Protein AF-A0A8C5SYI1-F1 (afdb_monomer_lite)

pLDDT: mean 71.27, std 14.94, range [42.5, 94.12]

Secondary structure (DSSP, 8-state):
--HHHHHHHHHHHHHHHHHHHHHHHHHHHHHHHHHHHHHHHHHHHHHHS-TT-HHHHHHHHHHHHHHHHHHHTT-HHHHHHHHHHHHHT-S-HHHHHHHHHHHS-HHHHHHHHHT-HHHHHHHHHHHHHHTTS--

Foldseek 3Di:
DCPVVVVVVVVVVVVVVVVVVVVVVVVVVVVVVVVVVVVVVVVVVVCVVPPPPPVVVVLLVVLQVQLVVCVVVVNNVSSLVSNVVSCVSDPDNPVVLVVCVVVDDPVSNVVSVVVPVPCVVVVVVVVVVVVVPPD

Radius of gyration: 30.91 Å; chains: 1; bounding box: 73×47×80 Å

Structure (mmCIF, N/CA/C/O backbone):
data_AF-A0A8C5SYI1-F1
#
_entry.id   AF-A0A8C5SYI1-F1
#
loop_
_atom_site.group_PDB
_atom_site.id
_atom_site.type_symbol
_atom_site.label_atom_id
_atom_site.label_alt_id
_atom_site.label_comp_id
_atom_site.label_asym_id
_atom_site.label_entity_id
_atom_site.label_seq_id
_atom_site.pdbx_PDB_ins_code
_atom_site.Cartn_x
_atom_site.Cartn_y
_atom_site.Cartn_z
_atom_site.occupancy
_atom_site.B_iso_or_equiv
_atom_site.auth_seq_id
_atom_site.auth_comp_id
_atom_site.auth_asym_id
_atom_site.auth_atom_id
_atom_site.pdbx_PDB_model_num
ATOM 1 N N . MET A 1 1 ? 45.809 -28.096 -56.241 1.00 55.03 1 MET A N 1
ATOM 2 C CA . MET A 1 1 ? 45.097 -26.813 -56.016 1.00 55.03 1 MET A CA 1
ATOM 3 C C . MET A 1 1 ? 43.822 -26.965 -55.156 1.00 55.03 1 MET A C 1
ATOM 5 O O . MET A 1 1 ? 42.911 -26.168 -55.291 1.00 55.03 1 MET A O 1
ATOM 9 N N . ALA A 1 2 ? 43.737 -27.938 -54.231 1.00 58.28 2 ALA A N 1
ATOM 10 C CA . ALA A 1 2 ? 42.518 -28.186 -53.431 1.00 58.28 2 ALA A CA 1
ATOM 11 C C . ALA A 1 2 ? 42.573 -27.637 -51.984 1.00 58.28 2 ALA A C 1
ATOM 13 O O . ALA A 1 2 ? 41.612 -27.768 -51.231 1.00 58.28 2 ALA A O 1
ATOM 14 N N . CYS A 1 3 ? 43.692 -27.024 -51.577 1.00 58.44 3 CYS A N 1
ATOM 15 C CA . CYS A 1 3 ? 43.915 -26.614 -50.184 1.00 58.44 3 CYS A CA 1
ATOM 16 C C . CYS A 1 3 ? 43.176 -25.310 -49.811 1.00 58.44 3 CYS A C 1
ATOM 18 O O . CYS A 1 3 ? 42.666 -25.186 -48.704 1.00 58.44 3 CYS A O 1
ATOM 20 N N . TRP A 1 4 ? 43.015 -24.370 -50.753 1.00 60.12 4 TRP A N 1
ATOM 21 C CA . TRP A 1 4 ? 42.295 -23.107 -50.517 1.00 60.12 4 TRP A CA 1
ATOM 22 C C . TRP A 1 4 ? 40.790 -23.287 -50.291 1.00 60.12 4 TRP A C 1
ATOM 24 O O . TRP A 1 4 ? 40.204 -22.582 -49.476 1.00 60.12 4 TRP A O 1
ATOM 34 N N . SER A 1 5 ? 40.171 -24.263 -50.959 1.00 70.25 5 SER A N 1
ATOM 35 C CA . SER A 1 5 ? 38.726 -24.502 -50.857 1.00 70.25 5 SER A CA 1
ATOM 36 C C . SER A 1 5 ? 38.307 -24.927 -49.443 1.00 70.25 5 SER A C 1
ATOM 38 O O . SER A 1 5 ? 37.275 -24.482 -48.948 1.00 70.25 5 SER A O 1
ATOM 40 N N . ARG A 1 6 ? 39.148 -25.700 -48.743 1.00 73.56 6 ARG A N 1
ATOM 41 C CA . ARG A 1 6 ? 38.895 -26.122 -47.356 1.00 73.56 6 ARG A CA 1
ATOM 42 C C . ARG A 1 6 ? 38.988 -24.961 -46.371 1.00 73.56 6 ARG A C 1
ATOM 44 O O . ARG A 1 6 ? 38.127 -24.835 -45.508 1.00 73.56 6 ARG A O 1
ATOM 51 N N . SER A 1 7 ? 39.978 -24.086 -46.530 1.00 74.31 7 SER A N 1
ATOM 52 C CA . SER A 1 7 ? 40.130 -22.904 -45.676 1.00 74.31 7 SER A CA 1
ATOM 53 C C . SER A 1 7 ? 38.983 -21.914 -45.872 1.00 74.31 7 SER A C 1
ATOM 55 O O . SER A 1 7 ? 38.428 -21.425 -44.894 1.00 74.31 7 SER A O 1
ATOM 57 N N . VAL A 1 8 ? 38.571 -21.665 -47.120 1.00 82.44 8 VAL A N 1
ATOM 58 C CA . VAL A 1 8 ? 37.425 -20.790 -47.425 1.00 82.44 8 VAL A CA 1
ATOM 59 C C . VAL A 1 8 ? 36.126 -21.361 -46.847 1.00 82.44 8 VAL A C 1
ATOM 61 O O . VAL A 1 8 ? 35.348 -20.622 -46.249 1.00 82.44 8 VAL A O 1
ATOM 64 N N . LEU A 1 9 ? 35.918 -22.677 -46.942 1.00 82.81 9 LEU A N 1
ATOM 65 C CA . LEU A 1 9 ? 34.744 -23.337 -46.370 1.00 82.81 9 LEU A CA 1
ATOM 66 C C . LEU A 1 9 ? 34.696 -23.223 -44.834 1.00 82.81 9 LEU A C 1
ATOM 68 O O . LEU A 1 9 ? 33.627 -22.994 -44.271 1.00 82.81 9 LEU A O 1
ATOM 72 N N . LEU A 1 10 ? 35.846 -23.326 -44.159 1.00 84.50 10 LEU A N 1
ATOM 73 C CA . LEU A 1 10 ? 35.944 -23.158 -42.704 1.00 84.50 10 LEU A CA 1
ATOM 74 C C . LEU A 1 10 ? 35.609 -21.728 -42.257 1.00 84.50 10 LEU A C 1
ATOM 76 O O . LEU A 1 10 ? 34.873 -21.556 -41.286 1.00 84.50 10 LEU A O 1
ATOM 80 N N . TRP A 1 11 ? 36.084 -20.707 -42.978 1.00 87.19 11 TRP A N 1
ATOM 81 C CA . TRP A 1 11 ? 35.754 -19.307 -42.682 1.00 87.19 11 TRP A CA 1
ATOM 82 C C . TRP A 1 11 ? 34.268 -18.995 -42.899 1.00 87.19 11 TRP A C 1
ATOM 84 O O . TRP A 1 11 ? 33.664 -18.305 -42.077 1.00 87.19 11 TRP A O 1
ATOM 94 N N . LEU A 1 12 ? 33.658 -19.546 -43.954 1.00 88.44 12 LEU A N 1
ATOM 95 C CA . LEU A 1 12 ? 32.220 -19.401 -44.210 1.00 88.44 12 LEU A CA 1
ATOM 96 C C . LEU A 1 12 ? 31.376 -20.054 -43.110 1.00 88.44 12 LEU A C 1
ATOM 98 O O . LEU A 1 12 ? 30.417 -19.450 -42.627 1.00 88.44 12 LEU A O 1
ATOM 102 N N . LEU A 1 13 ? 31.756 -21.258 -42.672 1.00 90.06 13 LEU A N 1
ATOM 103 C CA . LEU A 1 13 ? 31.056 -21.967 -41.603 1.00 90.06 13 LEU A CA 1
ATOM 104 C C . LEU A 1 13 ? 31.188 -21.239 -40.257 1.00 90.06 13 LEU A C 1
ATOM 106 O O . LEU A 1 13 ? 30.196 -21.066 -39.550 1.00 90.06 13 LEU A O 1
ATOM 110 N N . ALA A 1 14 ? 32.388 -20.754 -39.925 1.00 89.75 14 ALA A N 1
ATOM 111 C CA . ALA A 1 14 ? 32.625 -19.974 -38.712 1.00 89.75 14 ALA A CA 1
ATOM 112 C C . ALA A 1 14 ? 31.822 -18.660 -38.705 1.00 89.75 14 ALA A C 1
ATOM 114 O O . ALA A 1 14 ? 31.215 -18.316 -37.688 1.00 89.75 14 ALA A O 1
ATOM 115 N N . GLY A 1 15 ? 31.753 -17.960 -39.843 1.00 91.88 15 GLY A N 1
ATOM 116 C CA . GLY A 1 15 ? 30.937 -16.753 -39.997 1.00 91.88 15 GLY A CA 1
ATOM 117 C C . GLY A 1 15 ? 29.436 -17.020 -39.841 1.00 91.88 15 GLY A C 1
ATOM 118 O O . GLY A 1 15 ? 28.750 -16.283 -39.130 1.00 91.88 15 GLY A O 1
ATOM 119 N N . ALA A 1 16 ? 28.932 -18.106 -40.436 1.00 93.69 16 ALA A N 1
ATOM 120 C CA . ALA A 1 16 ? 27.531 -18.512 -40.313 1.00 93.69 16 ALA A CA 1
ATOM 121 C C . ALA A 1 16 ? 27.155 -18.856 -38.860 1.00 93.69 16 ALA A C 1
ATOM 123 O O . ALA A 1 16 ? 26.135 -18.379 -38.356 1.00 93.69 16 ALA A O 1
ATOM 124 N N . CYS A 1 17 ? 28.010 -19.608 -38.158 1.00 91.62 17 CYS A N 1
ATOM 125 C CA . CYS A 1 17 ? 27.835 -19.897 -36.734 1.00 91.62 17 CYS A CA 1
ATOM 126 C C . CYS A 1 17 ? 27.852 -18.617 -35.885 1.00 91.62 17 CYS A C 1
ATOM 128 O O . CYS A 1 17 ? 27.013 -18.462 -34.997 1.00 91.62 17 CYS A O 1
ATOM 130 N N . GLY A 1 18 ? 28.754 -17.674 -36.178 1.00 93.12 18 GLY A N 1
ATOM 131 C CA . GLY A 1 18 ? 28.821 -16.385 -35.488 1.00 93.12 18 GLY A CA 1
ATOM 132 C C . GLY A 1 18 ? 27.536 -15.562 -35.630 1.00 93.12 18 GLY A C 1
ATOM 133 O O . GLY A 1 18 ? 27.005 -15.076 -34.632 1.00 93.12 18 GLY A O 1
ATOM 134 N N . LEU A 1 19 ? 26.988 -15.457 -36.844 1.00 93.19 19 LEU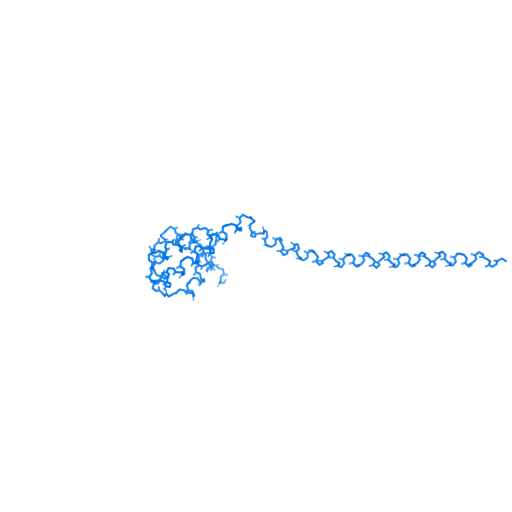 A N 1
ATOM 135 C CA . LEU A 1 19 ? 25.730 -14.742 -37.098 1.00 93.19 19 LEU A CA 1
ATOM 136 C C . LEU A 1 19 ? 24.530 -15.412 -36.421 1.00 93.19 19 LEU A C 1
ATOM 138 O O . LEU A 1 19 ? 23.697 -14.719 -35.833 1.00 93.19 19 LEU A O 1
ATOM 142 N N . ALA A 1 20 ? 24.456 -16.746 -36.453 1.00 92.25 20 ALA A N 1
ATOM 143 C CA . ALA A 1 20 ? 23.396 -17.494 -35.781 1.00 92.25 20 ALA A CA 1
ATOM 144 C C . ALA A 1 20 ? 23.436 -17.293 -34.255 1.00 92.25 20 ALA A C 1
ATOM 146 O O . ALA A 1 20 ? 22.401 -17.034 -33.638 1.00 92.25 20 ALA A O 1
ATOM 147 N N . LEU A 1 21 ? 24.630 -17.337 -33.652 1.00 92.00 21 LEU A N 1
ATOM 148 C CA . LEU A 1 21 ? 24.813 -17.096 -32.219 1.00 92.00 21 LEU A CA 1
ATOM 149 C C . LEU A 1 21 ? 24.490 -15.650 -31.836 1.00 92.00 21 LEU A C 1
ATOM 151 O O . LEU A 1 21 ? 23.762 -15.436 -30.872 1.00 92.00 21 LEU A O 1
ATOM 155 N N . LEU A 1 22 ? 24.962 -14.657 -32.595 1.00 92.12 22 LEU A N 1
ATOM 156 C CA . LEU A 1 22 ? 24.641 -13.248 -32.340 1.00 92.12 22 LEU A CA 1
ATOM 157 C C . LEU A 1 22 ? 23.137 -12.978 -32.474 1.00 92.12 22 LEU A C 1
ATOM 159 O O . LEU A 1 22 ? 22.554 -12.326 -31.606 1.00 92.12 22 LEU A O 1
ATOM 163 N N . GLY A 1 23 ? 22.491 -13.528 -33.506 1.00 92.38 23 GLY A N 1
ATOM 164 C CA . GLY A 1 23 ? 21.042 -13.448 -33.684 1.00 92.38 23 GLY A CA 1
ATOM 165 C C . GLY A 1 23 ? 20.276 -14.076 -32.517 1.00 92.38 23 GLY A C 1
ATOM 166 O O . GLY A 1 23 ? 19.341 -13.466 -31.992 1.00 92.38 23 GLY A O 1
ATOM 167 N N . TYR A 1 24 ? 20.712 -15.249 -32.048 1.00 90.81 24 TYR A N 1
ATOM 168 C CA . TYR A 1 24 ? 20.122 -15.918 -30.887 1.00 90.81 24 TYR A CA 1
ATOM 169 C C . TYR A 1 24 ? 20.333 -15.126 -29.586 1.00 90.81 24 TYR A C 1
ATOM 171 O O . TYR A 1 24 ? 19.389 -14.941 -28.813 1.00 90.81 24 TYR A O 1
ATOM 179 N N . CYS A 1 25 ? 21.534 -14.583 -29.372 1.00 89.50 25 CYS A N 1
ATOM 180 C CA . CYS A 1 25 ? 21.854 -13.722 -28.235 1.00 89.50 25 CYS A CA 1
ATOM 181 C C . CYS A 1 25 ? 20.973 -12.464 -28.211 1.00 89.50 25 CYS A C 1
ATOM 183 O O . CYS A 1 25 ? 20.413 -12.132 -27.165 1.00 89.50 25 CYS A O 1
ATOM 185 N N . VAL A 1 26 ? 20.778 -11.796 -29.355 1.00 89.25 26 VAL A N 1
ATOM 186 C CA . VAL A 1 26 ? 19.894 -10.622 -29.467 1.00 89.25 26 VAL A CA 1
ATOM 187 C C . VAL A 1 26 ? 18.428 -11.001 -29.244 1.00 89.25 26 VAL A C 1
ATOM 189 O O . VAL A 1 26 ? 17.717 -10.288 -28.531 1.00 89.25 26 VAL A O 1
ATOM 192 N N . TYR A 1 27 ? 17.960 -12.124 -29.797 1.00 87.75 27 TYR A N 1
ATOM 193 C CA . TYR A 1 27 ? 16.598 -12.620 -29.568 1.00 87.75 27 TYR A CA 1
ATOM 194 C C . TYR A 1 27 ? 16.336 -12.867 -28.077 1.00 87.75 27 TYR A C 1
ATOM 196 O O . TYR A 1 27 ? 15.327 -12.405 -27.530 1.00 87.75 27 TYR A O 1
ATOM 204 N N . PHE A 1 28 ? 17.260 -13.554 -27.404 1.00 82.06 28 PHE A N 1
ATOM 205 C CA . PHE A 1 28 ? 17.126 -13.886 -25.992 1.00 82.06 28 PHE A CA 1
ATOM 206 C C . PHE A 1 28 ? 17.234 -12.647 -25.094 1.00 82.06 28 PHE A C 1
ATOM 208 O O . PHE A 1 28 ? 16.433 -12.491 -24.168 1.00 82.06 28 PHE A O 1
ATOM 215 N N . ASP A 1 29 ? 18.146 -11.716 -25.393 1.00 83.12 29 ASP A N 1
ATOM 216 C CA . ASP A 1 29 ? 18.251 -10.453 -24.655 1.00 83.12 29 ASP A CA 1
ATOM 217 C C . ASP A 1 29 ? 16.998 -9.583 -24.847 1.00 83.12 29 ASP A C 1
ATOM 219 O O . ASP A 1 29 ? 16.454 -9.043 -23.879 1.00 83.12 29 ASP A O 1
ATOM 223 N N . ARG A 1 30 ? 16.433 -9.539 -26.062 1.00 76.69 30 ARG A N 1
ATOM 224 C CA . ARG A 1 30 ? 15.153 -8.865 -26.333 1.00 76.69 30 ARG A CA 1
ATOM 225 C C . ARG A 1 30 ? 14.006 -9.512 -25.552 1.00 76.69 30 ARG A C 1
ATOM 227 O O . ARG A 1 30 ? 13.221 -8.800 -24.923 1.00 76.69 30 ARG A O 1
ATOM 234 N N . LYS A 1 31 ? 13.941 -10.847 -25.505 1.00 74.56 31 LYS A N 1
ATOM 235 C CA . LYS A 1 31 ? 12.971 -11.600 -24.687 1.00 74.56 31 LYS A CA 1
ATOM 236 C C . LYS A 1 31 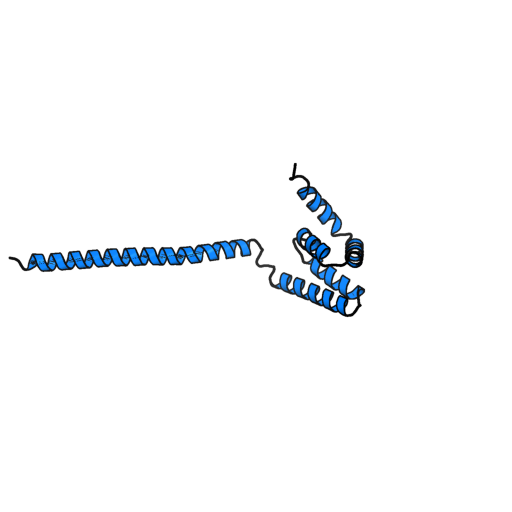? 13.112 -11.265 -23.194 1.00 74.56 31 LYS A C 1
ATOM 238 O O . LYS A 1 31 ? 12.105 -11.055 -22.516 1.00 74.56 31 LYS A O 1
ATOM 243 N N . ARG A 1 32 ? 14.344 -11.108 -22.695 1.00 69.31 32 ARG A N 1
ATOM 244 C CA . ARG A 1 32 ? 14.628 -10.742 -21.295 1.00 69.31 32 ARG A CA 1
ATOM 245 C C . ARG A 1 32 ? 14.300 -9.276 -20.974 1.00 69.31 32 ARG A C 1
ATOM 247 O O . ARG A 1 32 ? 13.778 -8.997 -19.893 1.00 69.31 32 ARG A O 1
ATOM 254 N N . ARG A 1 33 ? 14.548 -8.332 -21.891 1.00 66.00 33 ARG A N 1
ATOM 255 C CA . ARG A 1 33 ? 14.193 -6.906 -21.720 1.00 66.00 33 ARG A CA 1
ATOM 256 C C . ARG A 1 33 ? 12.682 -6.666 -21.761 1.00 66.00 33 ARG A C 1
ATOM 258 O O . ARG A 1 33 ? 12.187 -5.869 -20.966 1.00 66.00 33 ARG A O 1
ATOM 265 N N . ASN A 1 34 ? 11.938 -7.395 -22.592 1.00 61.88 34 ASN A N 1
ATOM 266 C CA . ASN A 1 34 ? 10.472 -7.303 -22.634 1.00 61.88 34 ASN A CA 1
ATOM 267 C C . ASN A 1 34 ? 9.813 -7.738 -21.307 1.00 61.88 34 ASN A C 1
ATOM 269 O O . ASN A 1 34 ? 8.875 -7.089 -20.847 1.00 61.88 34 ASN A O 1
ATOM 273 N N . ALA A 1 35 ? 10.360 -8.749 -20.618 1.00 64.31 35 ALA A N 1
ATOM 274 C CA . ALA A 1 35 ? 9.889 -9.148 -19.284 1.00 64.31 35 ALA A CA 1
ATOM 275 C C . ALA A 1 35 ? 10.113 -8.054 -18.214 1.00 64.31 35 ALA A C 1
ATOM 277 O O . ALA A 1 35 ? 9.295 -7.881 -17.308 1.00 64.31 35 ALA A O 1
ATOM 278 N N . LYS A 1 36 ? 11.196 -7.268 -18.330 1.00 59.50 36 LYS A N 1
ATOM 279 C CA . LYS A 1 36 ? 11.433 -6.092 -17.471 1.00 59.50 36 LYS A CA 1
ATOM 280 C C . LYS A 1 36 ? 10.516 -4.922 -17.829 1.00 59.50 36 LYS A C 1
ATOM 282 O O . LYS A 1 36 ? 10.114 -4.192 -16.929 1.00 59.50 36 LYS A O 1
ATOM 287 N N . ALA A 1 37 ? 10.162 -4.753 -19.103 1.00 64.88 37 ALA A N 1
ATOM 288 C CA . ALA A 1 37 ? 9.252 -3.699 -19.550 1.00 64.88 37 ALA A CA 1
ATOM 289 C C . ALA A 1 37 ? 7.839 -3.859 -18.959 1.00 64.88 37 ALA A C 1
ATOM 291 O O . ALA A 1 37 ? 7.252 -2.863 -18.547 1.00 64.88 37 ALA A O 1
ATOM 292 N N . PHE A 1 38 ? 7.330 -5.090 -18.811 1.00 62.69 38 PHE A N 1
ATOM 293 C CA . PHE A 1 38 ? 6.061 -5.348 -18.110 1.00 62.69 38 PHE A CA 1
ATOM 294 C C . PHE A 1 38 ? 6.122 -4.933 -16.632 1.00 62.69 38 PHE A C 1
ATOM 296 O O . PHE A 1 38 ? 5.268 -4.188 -16.157 1.00 62.69 38 PHE A O 1
ATOM 303 N N . LYS A 1 39 ? 7.197 -5.308 -15.922 1.00 63.25 39 LYS A N 1
ATOM 304 C CA . LYS A 1 39 ? 7.441 -4.841 -14.545 1.00 63.25 39 LYS A CA 1
ATOM 305 C C . LYS A 1 39 ? 7.592 -3.320 -14.458 1.00 63.25 39 LYS A C 1
ATOM 307 O O . LYS A 1 39 ? 7.198 -2.729 -13.460 1.00 63.25 39 LYS A O 1
ATOM 312 N N . ARG A 1 40 ? 8.142 -2.679 -15.493 1.00 62.34 40 ARG A N 1
ATOM 313 C CA . ARG A 1 40 ? 8.273 -1.218 -15.566 1.00 62.34 40 ARG A CA 1
ATOM 314 C C . ARG A 1 40 ? 6.917 -0.538 -15.749 1.00 62.34 40 ARG A C 1
ATOM 316 O O . ARG A 1 40 ? 6.671 0.427 -15.047 1.00 62.34 40 ARG A O 1
ATOM 323 N N . ARG A 1 41 ? 6.019 -1.097 -16.570 1.00 61.09 41 ARG A N 1
ATOM 324 C CA . ARG A 1 41 ? 4.625 -0.631 -16.693 1.00 61.09 41 ARG A CA 1
ATOM 325 C C . ARG A 1 41 ? 3.817 -0.854 -15.410 1.00 61.09 41 ARG A C 1
ATOM 327 O O . ARG A 1 41 ? 3.042 0.016 -15.035 1.00 61.09 41 ARG A O 1
ATOM 334 N N . LEU A 1 42 ? 4.049 -1.957 -14.690 1.00 61.78 42 LEU A N 1
ATOM 335 C CA . LEU A 1 42 ? 3.480 -2.170 -13.350 1.00 61.78 42 LEU A CA 1
ATOM 336 C C . LEU A 1 42 ? 4.020 -1.154 -12.329 1.00 61.78 42 LEU A C 1
ATOM 338 O O . LEU A 1 42 ? 3.254 -0.624 -11.530 1.00 61.78 42 LEU A O 1
ATOM 342 N N . ARG A 1 43 ? 5.320 -0.830 -12.379 1.00 59.31 43 ARG A N 1
ATOM 343 C CA . ARG A 1 43 ? 5.940 0.198 -11.527 1.00 59.31 43 ARG A CA 1
ATOM 344 C C . ARG A 1 43 ? 5.499 1.615 -11.901 1.00 59.31 43 ARG A C 1
ATOM 346 O O . ARG A 1 43 ? 5.346 2.432 -11.010 1.00 59.31 43 ARG A O 1
ATOM 353 N N . GLU A 1 44 ? 5.255 1.900 -13.177 1.00 56.28 44 GLU A N 1
ATOM 354 C CA . GLU A 1 44 ? 4.672 3.164 -13.647 1.00 56.28 44 GLU A CA 1
ATOM 355 C C . GLU A 1 44 ? 3.197 3.286 -13.248 1.00 56.28 44 GLU A C 1
ATOM 357 O O . GLU A 1 44 ? 2.776 4.357 -12.824 1.00 56.28 44 GLU A O 1
ATOM 362 N N . SER A 1 45 ? 2.426 2.192 -13.278 1.00 56.38 45 SER A N 1
ATOM 363 C CA . SER A 1 45 ? 1.059 2.168 -12.738 1.00 56.38 45 SER A CA 1
ATOM 364 C C . SER A 1 45 ? 1.050 2.395 -11.224 1.00 56.38 45 SER A C 1
ATOM 366 O O . SER A 1 45 ? 0.232 3.165 -10.733 1.00 56.38 45 SER A O 1
ATOM 368 N N . LYS A 1 46 ? 2.008 1.804 -10.497 1.00 54.56 46 LYS A N 1
ATOM 369 C CA . LYS A 1 46 ? 2.229 2.044 -9.060 1.00 54.56 46 LYS A CA 1
ATOM 370 C C . LYS A 1 46 ? 2.918 3.386 -8.758 1.00 54.56 46 LYS A C 1
ATOM 372 O O . LYS A 1 46 ? 3.002 3.771 -7.606 1.00 54.56 46 LYS A O 1
ATOM 377 N N . SER A 1 47 ? 3.400 4.101 -9.774 1.00 50.72 47 SER A N 1
ATOM 378 C CA . SER A 1 47 ? 3.971 5.451 -9.663 1.00 50.72 47 SER A CA 1
ATOM 379 C C . SER A 1 47 ? 2.962 6.540 -10.033 1.00 50.72 47 SER A C 1
ATOM 381 O O . SER A 1 47 ? 3.211 7.710 -9.744 1.00 50.72 47 SER A O 1
ATOM 383 N N . ARG A 1 48 ? 1.843 6.180 -10.682 1.00 49.81 48 ARG A N 1
ATOM 384 C CA . ARG A 1 48 ? 0.668 7.052 -10.830 1.00 49.81 48 ARG A CA 1
ATOM 385 C C . ARG A 1 48 ? -0.139 7.145 -9.530 1.00 49.81 48 ARG A C 1
ATOM 387 O O . ARG A 1 48 ? -0.783 8.162 -9.317 1.00 49.81 48 ARG A O 1
ATOM 394 N N . SER A 1 49 ? -0.039 6.150 -8.644 1.00 52.97 49 SER A N 1
ATOM 395 C CA . SER A 1 49 ? -0.158 6.362 -7.197 1.00 52.97 49 SER A CA 1
ATOM 396 C C . SER A 1 49 ? 1.160 6.975 -6.721 1.00 52.97 49 SER A C 1
ATOM 398 O O . SER A 1 49 ? 2.205 6.337 -6.788 1.00 52.97 49 SER A O 1
ATOM 400 N N . SER A 1 50 ? 1.152 8.252 -6.372 1.00 46.47 50 SER A N 1
ATOM 401 C CA . SER A 1 50 ? 2.353 9.039 -6.092 1.00 46.47 50 SER A CA 1
ATOM 402 C C . SER A 1 50 ? 3.264 8.402 -5.017 1.00 46.47 50 SER A C 1
ATOM 404 O O . SER A 1 50 ? 2.774 7.975 -3.971 1.00 46.47 50 SER A O 1
ATOM 406 N N . PRO A 1 51 ? 4.604 8.415 -5.192 1.00 45.84 51 PRO A N 1
ATOM 407 C CA . PRO A 1 51 ? 5.579 7.934 -4.200 1.00 45.84 51 PRO A CA 1
ATOM 408 C C . PRO A 1 51 ? 5.697 8.822 -2.940 1.00 45.84 51 PRO A C 1
ATOM 410 O O . PRO A 1 51 ? 6.657 8.702 -2.193 1.00 45.84 51 PRO A O 1
ATOM 413 N N . GLN A 1 52 ? 4.734 9.715 -2.690 1.00 51.50 52 GLN A N 1
ATOM 414 C CA . GLN A 1 52 ? 4.646 10.537 -1.474 1.00 51.50 52 GLN A CA 1
ATOM 415 C C . GLN A 1 52 ? 3.910 9.830 -0.322 1.00 51.50 52 GLN A C 1
ATOM 417 O O . GLN A 1 52 ? 3.680 10.435 0.716 1.00 51.50 52 GLN A O 1
ATOM 422 N N . SER A 1 53 ? 3.494 8.576 -0.515 1.00 57.41 53 SER A N 1
ATOM 423 C CA . SER A 1 53 ? 2.437 7.967 0.290 1.00 57.41 53 SER A CA 1
ATOM 424 C C . SER A 1 53 ? 2.818 6.684 1.023 1.00 57.41 53 SER A C 1
ATOM 426 O O . SER A 1 53 ? 1.931 6.104 1.616 1.00 57.41 53 SER A O 1
ATOM 428 N N . GLU A 1 54 ? 4.075 6.223 1.044 1.00 66.62 54 GLU A N 1
ATOM 429 C CA . GLU A 1 54 ? 4.415 5.045 1.872 1.00 66.62 54 GLU A CA 1
ATOM 430 C C . GLU A 1 54 ? 4.288 5.370 3.370 1.00 66.62 54 GLU A C 1
ATOM 432 O O . GLU A 1 54 ? 3.557 4.684 4.071 1.00 66.62 54 GLU A O 1
ATOM 437 N N . GLU A 1 55 ? 4.867 6.479 3.840 1.00 70.94 55 GLU A N 1
ATOM 438 C CA . GLU A 1 55 ? 4.747 6.928 5.240 1.00 70.94 55 GLU A CA 1
ATOM 439 C C . GLU A 1 55 ? 3.302 7.314 5.607 1.00 70.94 55 GLU A C 1
ATOM 441 O O . GLU A 1 55 ? 2.797 6.961 6.669 1.00 70.94 55 GLU A O 1
ATOM 446 N N . VAL A 1 56 ? 2.589 7.976 4.689 1.00 74.56 56 VAL A N 1
ATOM 447 C CA . VAL A 1 56 ? 1.169 8.327 4.866 1.00 74.56 56 VAL A CA 1
ATOM 448 C C . VAL A 1 56 ? 0.278 7.081 4.883 1.00 74.56 56 VAL A C 1
ATOM 450 O O . VAL A 1 56 ? -0.695 7.026 5.632 1.00 74.56 56 VAL A O 1
ATOM 453 N N . GLN A 1 57 ? 0.598 6.066 4.078 1.00 74.44 57 GLN A N 1
ATOM 454 C CA . GLN A 1 57 ? -0.124 4.796 4.048 1.00 74.44 57 GLN A CA 1
ATOM 455 C C . GLN A 1 57 ? 0.167 3.954 5.292 1.00 74.44 57 GLN A C 1
ATOM 457 O O . GLN A 1 57 ? -0.751 3.320 5.810 1.00 74.44 57 GLN A O 1
ATOM 462 N N . GLU A 1 58 ? 1.401 3.965 5.798 1.00 83.19 58 GLU A N 1
ATOM 463 C CA . GLU A 1 58 ? 1.738 3.345 7.083 1.00 83.19 58 GLU A CA 1
ATOM 464 C C . GLU A 1 58 ? 1.002 4.030 8.238 1.00 83.19 58 GLU A C 1
ATOM 466 O O . GLU A 1 58 ? 0.375 3.339 9.041 1.00 83.19 58 GLU A O 1
ATOM 471 N N . PHE A 1 59 ? 0.970 5.366 8.266 1.00 85.62 59 PHE A N 1
ATOM 472 C CA . PHE A 1 59 ? 0.198 6.130 9.249 1.00 85.62 59 PHE A CA 1
ATOM 473 C C . PHE A 1 59 ? -1.303 5.815 9.172 1.00 85.62 59 PHE A C 1
ATOM 475 O O . PHE A 1 59 ? -1.942 5.566 10.192 1.00 85.62 59 PHE A O 1
ATOM 482 N N . PHE A 1 60 ? -1.861 5.749 7.958 1.00 84.69 60 PHE A N 1
ATOM 483 C CA . PHE A 1 60 ? -3.251 5.351 7.742 1.00 84.69 60 PHE A CA 1
ATOM 484 C C . PHE A 1 60 ? -3.549 3.967 8.334 1.00 84.69 60 PHE A C 1
ATOM 486 O O . PHE A 1 60 ? -4.486 3.811 9.115 1.00 84.69 60 PHE A O 1
ATOM 493 N N . LEU A 1 61 ? -2.745 2.959 7.984 1.00 87.06 61 LEU A N 1
ATOM 494 C CA . LEU A 1 61 ? -2.941 1.589 8.463 1.00 87.06 61 LEU A CA 1
ATOM 495 C C . LEU A 1 61 ? -2.776 1.486 9.982 1.00 87.06 61 LEU A C 1
ATOM 497 O O . LEU A 1 61 ? -3.525 0.755 10.630 1.00 87.06 61 LEU A O 1
ATOM 501 N N . GLN A 1 62 ? -1.827 2.227 10.549 1.00 90.25 62 GLN A N 1
ATOM 502 C CA . GLN A 1 62 ? -1.597 2.275 11.987 1.00 90.25 62 GLN A CA 1
ATOM 503 C C . GLN A 1 62 ? -2.803 2.856 12.737 1.00 90.25 62 GLN A C 1
ATOM 505 O O . GLN A 1 62 ? -3.260 2.256 13.712 1.00 90.25 62 GLN A O 1
ATOM 510 N N . GLU A 1 63 ? -3.349 3.984 12.280 1.00 90.19 63 GLU A N 1
ATOM 511 C CA . GLU A 1 63 ? -4.521 4.609 12.903 1.00 90.19 63 GLU A CA 1
ATOM 512 C C . GLU A 1 63 ? -5.768 3.711 12.800 1.00 90.19 63 GLU A C 1
ATOM 514 O O . GLU A 1 63 ? -6.497 3.563 13.781 1.00 90.19 63 GLU A O 1
ATOM 519 N N . ILE A 1 64 ? -5.977 3.013 11.674 1.00 88.69 64 ILE A N 1
ATOM 520 C CA . ILE A 1 64 ? -7.064 2.023 11.552 1.00 88.69 64 ILE A CA 1
ATOM 521 C C . ILE A 1 64 ? -6.908 0.894 12.583 1.00 88.69 64 ILE A C 1
ATOM 523 O O . ILE A 1 64 ? -7.866 0.573 13.287 1.00 88.69 64 ILE A O 1
ATOM 527 N N . GLN A 1 65 ? -5.706 0.327 12.734 1.00 93.19 65 GLN A N 1
ATOM 528 C CA . GLN A 1 65 ? -5.451 -0.744 13.709 1.00 93.19 65 GLN A CA 1
ATOM 529 C C . GLN A 1 65 ? -5.663 -0.286 15.157 1.00 93.19 65 GLN A C 1
ATOM 531 O O . GLN A 1 65 ? -6.204 -1.035 15.974 1.00 93.19 65 GLN A O 1
ATOM 536 N N . LEU A 1 66 ? -5.255 0.942 15.493 1.00 92.06 66 LEU A N 1
ATOM 537 C CA . LEU A 1 66 ? -5.531 1.527 16.806 1.00 92.06 66 LEU A CA 1
ATOM 538 C C . LEU A 1 66 ? -7.037 1.716 17.011 1.00 92.06 66 LEU A C 1
ATOM 540 O O . LEU A 1 66 ? -7.557 1.355 18.070 1.00 92.06 66 LEU A O 1
ATOM 544 N N . GLY A 1 67 ? -7.744 2.203 15.991 1.00 91.69 67 GLY A N 1
ATOM 545 C CA . GLY A 1 67 ? -9.201 2.306 15.972 1.00 91.69 67 GLY A CA 1
ATOM 546 C C . GLY A 1 67 ? -9.886 0.969 16.268 1.00 91.69 67 GLY A C 1
ATOM 547 O O . GLY A 1 67 ? -10.739 0.905 17.158 1.00 91.69 67 GLY A O 1
ATOM 548 N N . GLU A 1 68 ? -9.471 -0.103 15.592 1.00 88.06 68 GLU A N 1
ATOM 549 C CA . GLU A 1 68 ? -9.970 -1.471 15.797 1.00 88.06 68 GLU A CA 1
ATOM 550 C C . GLU A 1 68 ? -9.642 -2.013 17.195 1.00 88.06 68 GLU A C 1
ATOM 552 O O . GLU A 1 68 ? -10.509 -2.577 17.870 1.00 88.06 68 GLU A O 1
ATOM 557 N N . LEU A 1 69 ? -8.422 -1.791 17.693 1.00 94.12 69 LEU A N 1
ATOM 558 C CA . LEU A 1 69 ? -8.035 -2.187 19.047 1.00 94.12 69 LEU A CA 1
ATOM 559 C C . LEU A 1 69 ? -8.948 -1.542 20.097 1.00 94.12 69 LEU A C 1
ATOM 561 O O . LEU A 1 69 ? -9.404 -2.219 21.021 1.00 94.12 69 LEU A O 1
ATOM 565 N N . TRP A 1 70 ? -9.239 -0.247 19.969 1.00 91.44 70 TRP A N 1
ATOM 566 C CA . TRP A 1 70 ? -10.127 0.441 20.906 1.00 91.44 70 TRP A CA 1
ATOM 567 C C . TRP A 1 70 ? -11.584 -0.017 20.784 1.00 91.44 70 TRP A C 1
ATOM 569 O O . TRP A 1 70 ? -12.262 -0.088 21.813 1.00 91.44 70 TRP A O 1
ATOM 579 N N . LEU A 1 71 ? -12.037 -0.436 19.593 1.00 86.88 71 LEU A N 1
ATOM 580 C CA . LEU A 1 71 ? -13.338 -1.108 19.437 1.00 86.88 71 LEU A CA 1
ATOM 581 C C . LEU A 1 71 ? -13.389 -2.407 20.238 1.00 86.88 71 LEU A C 1
ATOM 583 O O . LEU A 1 71 ? -14.333 -2.605 21.000 1.00 86.88 71 LEU A O 1
ATOM 587 N N . THR A 1 72 ? -12.363 -3.262 20.138 1.00 89.25 72 THR A N 1
ATOM 588 C CA . THR A 1 72 ? -12.331 -4.534 20.892 1.00 89.25 72 THR A CA 1
ATOM 589 C C . THR A 1 72 ? -12.280 -4.336 22.409 1.00 89.25 72 THR A C 1
ATOM 591 O O . THR A 1 72 ? -12.738 -5.193 23.160 1.00 89.25 72 THR A O 1
ATOM 594 N N . LYS A 1 73 ? -11.769 -3.188 22.871 1.00 89.69 73 LYS A N 1
ATOM 595 C CA . LYS A 1 73 ? -11.738 -2.801 24.289 1.00 89.69 73 LYS A CA 1
ATOM 596 C C . LYS A 1 73 ? -13.032 -2.139 24.779 1.00 89.69 73 LYS A C 1
ATOM 598 O O . LYS A 1 73 ? -13.156 -1.907 25.977 1.00 89.69 73 LYS A O 1
ATOM 603 N N . GLY A 1 74 ? -13.975 -1.827 23.885 1.00 86.12 74 GLY A N 1
ATOM 604 C CA . GLY A 1 74 ? -15.234 -1.146 24.213 1.00 86.12 74 GLY A CA 1
ATOM 605 C C . GLY A 1 74 ? -15.125 0.377 24.375 1.00 86.12 74 GLY A C 1
ATOM 606 O O . GLY A 1 74 ? -16.098 1.027 24.750 1.00 86.12 74 GLY A O 1
ATOM 607 N N . GLU A 1 75 ? -13.9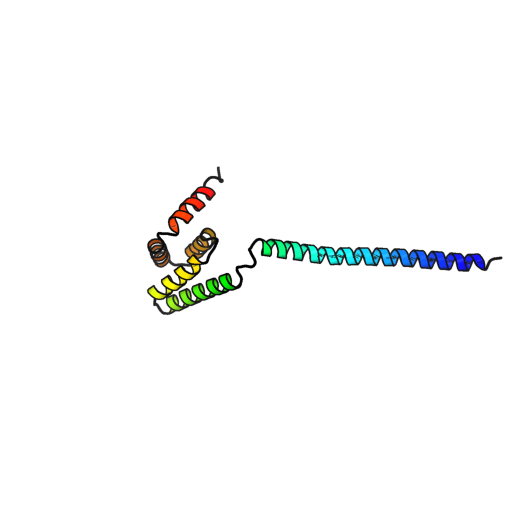71 0.972 24.063 1.00 87.81 75 GLU A N 1
ATOM 608 C CA . GLU A 1 75 ? -13.702 2.411 24.190 1.00 87.81 75 GLU A CA 1
ATOM 609 C C . GLU A 1 75 ? -13.998 3.134 22.866 1.00 87.81 75 GLU A C 1
ATOM 611 O O . GLU A 1 75 ? -13.101 3.524 22.113 1.00 87.81 75 GLU A O 1
ATOM 616 N N . GLN A 1 76 ? -15.287 3.314 22.567 1.00 84.88 76 GLN A N 1
ATOM 617 C CA . GLN A 1 76 ? -15.749 3.856 21.280 1.00 84.88 76 GLN A CA 1
ATOM 618 C C . GLN A 1 76 ? -15.221 5.262 20.971 1.00 84.88 76 GLN A C 1
ATOM 620 O O . GLN A 1 76 ? -14.877 5.544 19.828 1.00 84.88 76 GLN A O 1
ATOM 625 N N . LYS A 1 77 ? -15.102 6.140 21.976 1.00 86.75 77 LYS A N 1
ATOM 626 C CA . LYS A 1 77 ? -14.653 7.528 21.761 1.00 86.75 77 LYS A CA 1
ATOM 627 C C . LYS A 1 77 ? -13.249 7.596 21.157 1.00 86.75 77 LYS A C 1
ATOM 629 O O . LYS A 1 77 ? -13.030 8.333 20.205 1.00 86.75 77 LYS A O 1
ATOM 634 N N . LYS A 1 78 ? -12.326 6.788 21.683 1.00 86.81 78 LYS A N 1
ATOM 635 C CA . LYS A 1 78 ? -10.942 6.713 21.192 1.00 86.81 78 LYS A CA 1
ATOM 636 C C . LYS A 1 78 ? -10.855 6.030 19.836 1.00 86.81 78 LYS A C 1
ATOM 638 O O . LYS A 1 78 ? -10.043 6.417 19.008 1.00 86.81 78 LYS A O 1
ATOM 643 N N . SER A 1 79 ? -11.703 5.031 19.599 1.00 89.00 79 SER A N 1
ATOM 644 C CA . SER A 1 79 ? -11.772 4.387 18.290 1.00 89.00 79 SER A CA 1
ATOM 645 C C . SER A 1 79 ? -12.119 5.389 17.187 1.00 89.00 79 SER A C 1
ATOM 647 O O . SER A 1 79 ? -11.400 5.485 16.195 1.00 89.00 79 SER A O 1
ATOM 649 N N . VAL A 1 80 ? -13.174 6.182 17.392 1.00 85.38 80 VAL A N 1
ATOM 650 C CA . VAL A 1 80 ? -13.633 7.172 16.410 1.00 85.38 80 VAL A CA 1
ATOM 651 C C . VAL A 1 80 ? -12.562 8.232 16.138 1.00 85.38 80 VAL A C 1
ATOM 653 O O . VAL A 1 80 ? -12.372 8.610 14.987 1.00 85.38 80 VAL A O 1
ATOM 656 N N . GLU A 1 81 ? -11.818 8.663 17.158 1.00 87.31 81 GLU A N 1
ATOM 657 C CA . GLU A 1 81 ? -10.712 9.621 17.009 1.00 87.31 81 GLU A CA 1
ATOM 658 C C . GLU A 1 81 ? -9.621 9.108 16.052 1.00 87.31 81 GLU A C 1
ATOM 660 O O . GLU A 1 81 ? -9.253 9.800 15.102 1.00 87.31 81 GLU A O 1
ATOM 665 N N . HIS A 1 82 ? -9.179 7.861 16.230 1.00 88.94 82 HIS A N 1
ATOM 666 C CA . HIS A 1 82 ? -8.188 7.243 15.346 1.00 88.94 82 HIS A CA 1
ATOM 667 C C . HIS A 1 82 ? -8.728 7.004 13.923 1.00 88.94 82 HIS A C 1
ATOM 669 O O . HIS A 1 82 ? -8.024 7.211 12.935 1.00 88.94 82 HIS A O 1
ATOM 675 N N . LEU A 1 83 ? -10.009 6.648 13.780 1.00 84.50 83 LEU A N 1
ATOM 676 C CA . LEU A 1 83 ? -10.632 6.486 12.461 1.00 84.50 83 LEU A CA 1
ATOM 677 C C . LEU A 1 83 ? -10.754 7.822 11.705 1.00 84.50 83 LEU A C 1
ATOM 679 O O . LEU A 1 83 ? -10.514 7.867 10.498 1.00 84.50 83 LEU A O 1
ATOM 683 N N . ILE A 1 84 ? -11.071 8.921 12.396 1.00 83.50 84 ILE A N 1
ATOM 684 C CA . ILE A 1 84 ? -11.124 10.268 11.801 1.00 83.50 84 ILE A CA 1
ATOM 685 C C . ILE A 1 84 ? -9.732 10.707 11.337 1.00 83.50 84 ILE A C 1
ATOM 687 O O . ILE A 1 84 ? -9.592 11.205 10.215 1.00 83.50 84 ILE A O 1
ATOM 691 N N . ASN A 1 85 ? -8.703 10.482 12.160 1.00 84.12 85 ASN A N 1
ATOM 692 C CA . ASN A 1 85 ? -7.321 10.777 11.791 1.00 84.12 85 ASN A CA 1
ATOM 693 C C . ASN A 1 85 ? -6.918 10.016 10.524 1.00 84.12 85 ASN A C 1
ATOM 695 O O . ASN A 1 85 ? -6.413 10.639 9.593 1.00 84.12 85 ASN A O 1
ATOM 699 N N . ALA A 1 86 ? -7.228 8.719 10.428 1.00 84.19 86 ALA A N 1
ATOM 700 C CA . ALA A 1 86 ? -6.960 7.910 9.238 1.00 84.19 86 ALA A CA 1
ATOM 701 C C . ALA A 1 86 ? -7.663 8.461 7.978 1.00 84.19 86 ALA A C 1
ATOM 703 O O . ALA A 1 86 ? -7.046 8.626 6.922 1.00 84.19 86 ALA A O 1
ATOM 704 N N . ILE A 1 87 ? -8.948 8.812 8.085 1.00 78.94 87 ILE A N 1
ATOM 705 C CA . ILE A 1 87 ? -9.727 9.368 6.966 1.00 78.94 87 ILE A CA 1
ATOM 706 C C . ILE A 1 87 ? -9.166 10.726 6.517 1.00 78.94 87 ILE A C 1
ATOM 708 O O . ILE A 1 87 ? -9.140 11.005 5.317 1.00 78.94 87 ILE A O 1
ATOM 712 N N . SER A 1 88 ? -8.668 11.549 7.446 1.00 78.44 88 SER A N 1
ATOM 713 C CA . SER A 1 88 ? -8.119 12.878 7.137 1.00 78.44 88 SER A CA 1
ATOM 714 C C . SER A 1 88 ? -6.904 12.843 6.202 1.00 78.44 88 SER A C 1
ATOM 716 O O . SER A 1 88 ? -6.677 13.793 5.451 1.00 78.44 88 SER A O 1
ATOM 718 N N . VAL A 1 89 ? -6.154 11.736 6.202 1.00 74.44 89 VAL A N 1
ATOM 719 C CA . VAL A 1 89 ? -4.935 11.566 5.394 1.00 74.44 89 VAL A CA 1
ATOM 720 C C . VAL A 1 89 ? -5.196 10.839 4.071 1.00 74.44 89 VAL A C 1
ATOM 722 O O . VAL A 1 89 ? -4.300 10.706 3.237 1.00 74.44 89 VAL A O 1
ATOM 725 N N . CYS A 1 90 ? -6.432 10.390 3.838 1.00 65.06 90 CYS A N 1
ATOM 726 C CA . CYS A 1 90 ? -6.814 9.683 2.623 1.00 65.06 90 CYS A CA 1
ATOM 727 C C . CYS A 1 90 ? -7.147 10.646 1.472 1.00 65.06 90 CYS A C 1
ATOM 729 O O . CYS A 1 90 ? -8.065 11.459 1.548 1.00 65.06 90 CYS A O 1
ATOM 731 N N . ALA A 1 91 ? -6.453 10.487 0.341 1.00 57.72 91 ALA A N 1
ATOM 732 C CA . ALA A 1 91 ? -6.684 11.269 -0.880 1.00 57.72 91 ALA A CA 1
ATOM 733 C C . ALA A 1 91 ? -7.956 10.857 -1.662 1.00 57.72 91 ALA A C 1
ATOM 735 O O . ALA A 1 91 ? -8.412 11.600 -2.532 1.00 57.72 91 ALA A O 1
ATOM 736 N N . GLN A 1 92 ? -8.536 9.686 -1.361 1.00 53.56 92 GLN A N 1
ATOM 737 C CA . GLN A 1 92 ? -9.756 9.146 -1.978 1.00 53.56 92 GLN A CA 1
ATOM 738 C C . GLN A 1 92 ? -10.741 8.653 -0.900 1.00 53.56 92 GLN A C 1
ATOM 740 O O . GLN A 1 92 ? -10.733 7.474 -0.552 1.00 53.56 92 GLN A O 1
ATOM 745 N N . PRO A 1 93 ? -11.615 9.529 -0.375 1.00 54.59 93 PRO A N 1
ATOM 746 C CA . PRO A 1 93 ? -12.576 9.152 0.663 1.00 54.59 93 PRO A CA 1
ATOM 747 C C . PRO A 1 93 ? -13.663 8.183 0.161 1.00 54.59 93 PRO A C 1
ATOM 749 O O . PRO A 1 93 ? -14.121 7.342 0.925 1.00 54.59 93 PRO A O 1
ATOM 752 N N . ASN A 1 94 ? -14.043 8.231 -1.124 1.00 51.94 94 ASN A N 1
ATOM 753 C CA . ASN A 1 94 ? -15.192 7.466 -1.638 1.00 51.94 94 ASN A CA 1
ATOM 754 C C . ASN A 1 94 ? -14.994 5.944 -1.620 1.00 51.94 94 ASN A C 1
ATOM 756 O O . ASN A 1 94 ? -15.894 5.218 -1.212 1.00 51.94 94 ASN A O 1
ATOM 760 N N . GLN A 1 95 ? -13.820 5.447 -2.029 1.00 60.53 95 GLN A N 1
ATOM 761 C CA . GLN A 1 95 ? -13.543 4.004 -1.986 1.00 60.53 95 GLN A CA 1
ATOM 762 C C . GLN A 1 95 ? -13.426 3.490 -0.550 1.00 60.53 95 GLN A C 1
ATOM 764 O O . GLN A 1 95 ? -13.831 2.367 -0.265 1.00 60.53 95 GLN A O 1
ATOM 769 N N . LEU A 1 96 ? -12.886 4.309 0.357 1.00 62.50 96 LEU A N 1
ATOM 770 C CA . LEU A 1 96 ? -12.689 3.915 1.745 1.00 62.50 96 LEU A CA 1
ATOM 771 C C . LEU A 1 96 ? -14.021 3.835 2.504 1.00 62.50 96 LEU A C 1
ATOM 773 O O . LEU A 1 96 ? -14.243 2.871 3.229 1.00 62.50 96 LEU A O 1
ATOM 777 N N . ILE A 1 97 ? -14.922 4.802 2.291 1.00 63.66 97 ILE A N 1
ATOM 778 C CA . ILE A 1 97 ? -16.264 4.831 2.896 1.00 63.66 97 ILE A CA 1
ATOM 779 C C . ILE A 1 97 ? -17.079 3.603 2.481 1.00 63.66 97 ILE A C 1
ATOM 781 O O . ILE A 1 97 ? -17.704 2.983 3.333 1.00 63.66 97 ILE A O 1
ATOM 785 N N . GLN A 1 98 ? -17.011 3.204 1.207 1.00 61.88 98 GLN A N 1
ATOM 786 C CA . GLN A 1 98 ? -17.738 2.034 0.711 1.00 61.88 98 GLN A CA 1
ATOM 787 C C . GLN A 1 98 ? -17.258 0.732 1.370 1.00 61.88 98 GLN A C 1
ATOM 789 O O . GLN A 1 98 ? -18.055 -0.160 1.637 1.00 61.88 98 GLN A O 1
ATOM 794 N N . VAL A 1 99 ? -15.960 0.620 1.669 1.00 69.50 99 VAL A N 1
ATOM 795 C CA . VAL A 1 99 ? -15.423 -0.524 2.420 1.00 69.50 99 VAL A CA 1
ATOM 796 C C . VAL A 1 99 ? -15.809 -0.436 3.898 1.00 69.50 99 VAL A C 1
ATOM 798 O O . VAL A 1 99 ? -16.223 -1.441 4.463 1.00 69.50 99 VAL A O 1
ATOM 801 N N . LEU A 1 100 ? -15.724 0.753 4.505 1.00 64.38 100 LEU A N 1
ATOM 802 C CA . LEU A 1 100 ? -16.102 1.006 5.902 1.00 64.38 100 LEU A CA 1
ATOM 803 C C . LEU A 1 100 ? -17.588 0.724 6.170 1.00 64.38 100 LEU A C 1
ATOM 805 O O . LEU A 1 100 ? -17.916 0.189 7.222 1.00 64.38 100 LEU A O 1
ATOM 809 N N . GLU A 1 101 ? -18.481 1.020 5.227 1.00 65.81 101 GLU A N 1
ATOM 810 C CA . GLU A 1 101 ? -19.910 0.686 5.318 1.00 65.81 101 GLU A CA 1
ATOM 811 C C . GLU A 1 101 ? -20.145 -0.834 5.322 1.00 65.81 101 GLU A C 1
ATOM 813 O O . GLU A 1 101 ? -21.039 -1.334 5.998 1.00 65.81 101 GLU A O 1
ATOM 818 N N . GLN A 1 102 ? -19.312 -1.587 4.597 1.00 62.00 102 GLN A N 1
ATOM 819 C CA . GLN A 1 102 ? -19.401 -3.048 4.522 1.00 62.00 102 GLN A CA 1
ATOM 820 C C . GLN A 1 102 ? -18.752 -3.747 5.725 1.00 62.00 102 GLN A C 1
ATOM 822 O O . GLN A 1 102 ? -19.070 -4.904 6.003 1.00 62.00 102 GLN A O 1
ATOM 827 N N . THR A 1 103 ? -17.833 -3.082 6.430 1.00 69.94 103 THR A N 1
ATOM 828 C CA . THR A 1 103 ? -17.090 -3.670 7.555 1.00 69.94 103 THR A CA 1
ATOM 829 C C . THR A 1 103 ? -17.550 -3.184 8.926 1.00 69.94 103 THR A C 1
ATOM 831 O O . THR A 1 103 ? -17.299 -3.876 9.915 1.00 69.94 103 THR A O 1
ATOM 834 N N . LEU A 1 104 ? -18.238 -2.041 9.019 1.00 61.66 104 LEU A N 1
ATOM 835 C CA . LEU A 1 104 ? -18.688 -1.473 10.289 1.00 61.66 104 LEU A CA 1
ATOM 836 C C . LEU A 1 104 ? -20.189 -1.695 10.546 1.00 61.66 104 LEU A C 1
ATOM 838 O O . LEU A 1 104 ? -21.010 -1.552 9.643 1.00 61.66 104 LEU A O 1
ATOM 842 N N . PRO A 1 105 ? -20.591 -1.975 11.802 1.00 68.19 105 PRO A N 1
ATOM 843 C CA . PRO A 1 105 ? -21.997 -2.013 12.187 1.00 68.19 105 PRO A CA 1
ATOM 844 C C . PRO A 1 105 ? -22.699 -0.656 11.964 1.00 68.19 105 PRO A C 1
ATOM 846 O O . PRO A 1 105 ? -22.093 0.387 12.238 1.00 68.19 105 PRO A O 1
ATOM 849 N N . PRO A 1 106 ? -23.999 -0.639 11.599 1.00 66.00 106 PRO A N 1
ATOM 850 C CA . PRO A 1 106 ? -24.724 0.583 11.214 1.00 66.00 106 PRO A CA 1
ATOM 851 C C . PRO A 1 106 ? -24.667 1.715 12.252 1.00 66.00 106 PRO A C 1
ATOM 853 O O . PRO A 1 106 ? -24.610 2.890 11.910 1.00 66.00 106 PRO A O 1
ATOM 856 N N . GLN A 1 107 ? -24.626 1.359 13.539 1.00 62.25 107 GLN A N 1
ATOM 857 C CA . GLN A 1 107 ? -24.604 2.305 14.662 1.00 62.25 107 GLN A CA 1
ATOM 858 C C . GLN A 1 107 ? -23.293 3.100 14.760 1.00 62.25 107 GLN A C 1
ATOM 860 O O . GLN A 1 107 ? -23.292 4.243 15.210 1.00 62.25 107 GLN A O 1
ATOM 865 N N . VAL A 1 108 ? -22.173 2.499 14.352 1.00 64.50 108 VAL A N 1
ATOM 866 C CA . VAL A 1 108 ? -20.852 3.147 14.382 1.00 64.50 108 VAL A CA 1
ATOM 867 C C . VAL A 1 108 ? -20.675 4.022 13.145 1.00 64.50 108 VAL A C 1
ATOM 869 O O . VAL A 1 108 ? -20.127 5.117 13.243 1.00 64.50 108 VAL A O 1
ATOM 872 N N . PHE A 1 109 ? -21.203 3.573 12.005 1.00 70.81 109 PHE A N 1
ATOM 873 C CA . PHE A 1 109 ? -21.199 4.338 10.762 1.00 70.81 109 PHE A CA 1
ATOM 874 C C . PHE A 1 109 ? -21.998 5.646 10.887 1.00 70.81 109 PHE A C 1
ATOM 876 O O . PHE A 1 109 ? -21.486 6.709 10.553 1.00 70.81 109 PHE A O 1
ATOM 883 N N . GLU A 1 110 ? -23.197 5.600 11.472 1.00 67.94 110 GLU A N 1
ATOM 884 C CA . GLU A 1 110 ? -24.019 6.790 11.762 1.00 67.94 110 GLU A CA 1
ATOM 885 C C . GLU A 1 110 ? -23.275 7.826 12.622 1.00 67.94 110 GLU A C 1
ATOM 887 O O . GLU A 1 110 ? -23.266 9.024 12.327 1.00 67.94 110 GLU A O 1
ATOM 892 N N . MET A 1 111 ? -22.585 7.361 13.668 1.00 66.06 111 MET A N 1
ATOM 893 C CA . MET A 1 111 ? -21.824 8.231 14.569 1.00 66.06 111 MET A CA 1
ATOM 894 C C . MET A 1 111 ? -20.600 8.850 13.876 1.00 66.06 111 MET A C 1
ATOM 896 O O . MET A 1 111 ? -20.240 10.001 14.146 1.00 66.06 111 MET A O 1
ATOM 900 N N . LEU A 1 112 ? -19.988 8.100 12.956 1.00 66.69 112 LEU A N 1
ATOM 901 C CA . LEU A 1 112 ? -18.883 8.547 12.116 1.00 66.69 112 LEU A CA 1
ATOM 902 C C . LEU A 1 112 ? -19.354 9.653 11.157 1.00 66.69 112 LEU A C 1
ATOM 904 O O . LEU A 1 112 ? -18.750 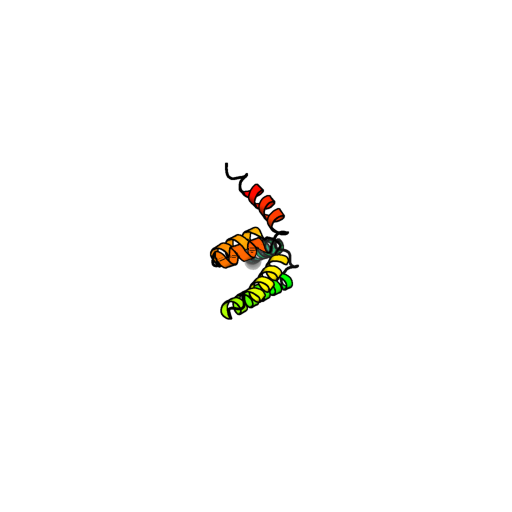10.720 11.119 1.00 66.69 112 LEU A O 1
ATOM 908 N N . VAL A 1 113 ? -20.473 9.453 10.457 1.00 69.06 113 VAL A N 1
ATOM 909 C CA . VAL A 1 113 ? -21.045 10.427 9.507 1.00 69.06 113 VAL A CA 1
ATOM 910 C C . VAL A 1 113 ? -21.439 11.731 10.210 1.00 69.06 113 VAL A C 1
ATOM 912 O O . VAL A 1 113 ? -21.119 12.818 9.725 1.00 69.06 113 VAL A O 1
ATOM 915 N N . HIS A 1 114 ? -22.046 11.647 11.396 1.00 66.25 114 HIS A N 1
ATOM 916 C CA . HIS A 1 114 ? -22.450 12.825 12.172 1.00 66.25 114 HIS A CA 1
ATOM 917 C C . HIS A 1 114 ? -21.257 13.653 12.698 1.00 66.25 114 HIS A C 1
ATOM 919 O O . HIS A 1 114 ? -21.384 14.852 12.942 1.00 66.25 114 HIS A O 1
ATOM 925 N N . SER A 1 115 ? -20.078 13.041 12.841 1.00 59.28 115 SER A N 1
ATOM 926 C CA . SER A 1 115 ? -18.861 13.702 13.347 1.00 59.28 115 SER A CA 1
ATOM 927 C C . SER A 1 115 ? -17.994 14.327 12.244 1.00 59.28 115 SER A C 1
ATOM 929 O O . SER A 1 115 ? -16.960 14.926 12.535 1.00 59.28 115 SER A O 1
ATOM 931 N N . ILE A 1 116 ? -18.404 14.205 10.977 1.00 63.81 116 ILE A N 1
ATOM 932 C CA . ILE A 1 116 ? -17.589 14.457 9.775 1.00 63.81 116 ILE A CA 1
ATOM 933 C C . ILE A 1 116 ? -18.210 15.576 8.883 1.00 63.81 116 ILE A C 1
ATOM 935 O O . ILE A 1 116 ? -18.264 15.457 7.663 1.00 63.81 116 ILE A O 1
ATOM 939 N N . PRO A 1 117 ? -18.689 16.725 9.413 1.00 55.81 117 PRO A N 1
ATOM 940 C CA . PRO A 1 117 ? -19.425 17.708 8.600 1.00 55.81 117 PRO A CA 1
ATOM 941 C C . PRO A 1 117 ? -18.599 18.364 7.473 1.00 55.81 117 PRO A C 1
ATOM 943 O O . PRO A 1 117 ? -19.165 18.826 6.487 1.00 55.81 117 PRO A O 1
ATOM 946 N N . TYR A 1 118 ? -17.266 18.389 7.558 1.00 52.88 118 TYR A N 1
ATOM 947 C CA . TYR A 1 118 ? -16.408 19.019 6.539 1.00 52.88 118 TYR A CA 1
ATOM 948 C C . TYR A 1 118 ? -16.167 18.135 5.301 1.00 52.88 118 TYR A C 1
ATOM 950 O O . TYR A 1 118 ? -15.892 18.617 4.202 1.00 52.88 118 TYR A O 1
ATOM 958 N N . THR A 1 119 ? -16.293 16.824 5.457 1.00 53.22 119 THR A N 1
ATOM 959 C CA . THR A 1 119 ? -15.914 15.826 4.447 1.00 53.22 119 THR A CA 1
ATOM 960 C C . THR A 1 119 ? -17.118 15.358 3.626 1.00 53.22 119 THR A C 1
ATOM 962 O O . THR A 1 119 ? -16.937 14.894 2.500 1.00 53.22 119 THR A O 1
ATOM 965 N N . ILE A 1 120 ? -18.343 15.593 4.118 1.00 56.97 120 ILE A N 1
ATOM 966 C CA . ILE A 1 120 ? -19.601 15.311 3.406 1.00 56.97 120 ILE A CA 1
ATOM 967 C C . ILE A 1 120 ? -19.788 16.199 2.162 1.00 56.97 120 ILE A C 1
ATOM 969 O O . ILE A 1 120 ? -20.193 15.694 1.121 1.00 56.97 120 ILE A O 1
ATOM 973 N N . GLN A 1 121 ? -19.410 17.483 2.181 1.00 55.59 121 GLN A N 1
ATOM 974 C CA . GLN A 1 121 ? -19.541 18.339 0.982 1.00 55.59 121 GLN A CA 1
ATOM 975 C C . GLN A 1 121 ? -18.693 17.851 -0.204 1.00 55.59 121 GLN A C 1
ATOM 977 O O . GLN A 1 121 ? -19.085 17.954 -1.370 1.00 55.59 121 GLN A O 1
ATOM 982 N N . ARG A 1 122 ? -17.513 17.295 0.081 1.00 55.12 122 ARG A N 1
ATOM 983 C CA . ARG A 1 122 ? -16.644 16.698 -0.942 1.00 55.12 122 ARG A CA 1
ATOM 984 C C . ARG A 1 122 ? -17.158 15.329 -1.400 1.00 55.12 122 ARG A C 1
ATOM 986 O O . ARG A 1 122 ? -16.886 14.917 -2.524 1.00 55.12 122 ARG A O 1
ATOM 993 N N . PHE A 1 123 ? -17.901 14.646 -0.536 1.00 57.66 123 PHE A N 1
ATOM 994 C CA . PHE A 1 123 ? -18.555 13.378 -0.827 1.00 57.66 123 PHE A CA 1
ATOM 995 C C . PHE A 1 123 ? -19.765 13.568 -1.750 1.00 57.66 123 PHE A C 1
ATOM 997 O O . PHE A 1 123 ? -19.791 12.970 -2.820 1.00 57.66 123 PHE A O 1
ATOM 1004 N N . GLU A 1 124 ? -20.705 14.463 -1.425 1.00 55.75 124 GLU A N 1
ATOM 1005 C CA . GLU A 1 124 ? -21.892 14.731 -2.260 1.00 55.75 124 GLU A CA 1
ATOM 1006 C C . GLU A 1 124 ? -21.517 15.164 -3.683 1.00 55.75 124 GLU A C 1
ATOM 1008 O O . GLU A 1 124 ? -22.114 14.710 -4.662 1.00 55.75 124 GLU A O 1
ATOM 1013 N N . THR A 1 125 ? -20.485 16.002 -3.813 1.00 55.53 125 THR A N 1
ATOM 1014 C CA . THR A 1 125 ? -19.990 16.469 -5.118 1.00 55.53 125 THR A CA 1
ATOM 1015 C C . THR A 1 125 ? -19.338 15.357 -5.942 1.00 55.53 125 THR A C 1
ATOM 1017 O O . THR A 1 125 ? -19.477 15.351 -7.163 1.00 55.53 125 THR A O 1
ATOM 1020 N N . ALA A 1 126 ? -18.680 14.387 -5.306 1.00 53.47 126 ALA A N 1
ATOM 1021 C CA . ALA A 1 126 ? -18.058 13.259 -5.995 1.00 53.47 126 ALA A CA 1
ATOM 1022 C C . ALA A 1 126 ? -19.043 12.106 -6.283 1.00 53.47 126 ALA A C 1
ATOM 1024 O O . ALA A 1 126 ? -18.932 11.466 -7.326 1.00 53.47 126 ALA A O 1
ATOM 1025 N N . VAL A 1 127 ? -20.039 11.884 -5.418 1.00 55.94 127 VAL A N 1
ATOM 1026 C CA . VAL A 1 127 ? -21.147 10.933 -5.638 1.00 55.94 127 VAL A CA 1
ATOM 1027 C C . VAL A 1 127 ? -22.076 11.427 -6.752 1.00 55.94 127 VAL A C 1
ATOM 1029 O O . VAL A 1 127 ? -22.460 10.648 -7.624 1.00 55.94 127 VAL A O 1
ATOM 1032 N N . SER A 1 128 ? -22.358 12.734 -6.809 1.00 54.28 128 SER A N 1
ATOM 1033 C CA . SER A 1 128 ? -23.155 13.325 -7.897 1.00 54.28 128 SER A CA 1
ATOM 1034 C C . SER A 1 128 ? -22.486 13.193 -9.271 1.00 54.28 128 SER A C 1
ATOM 1036 O O . SER A 1 128 ? -23.178 13.087 -10.277 1.00 54.28 128 SER A O 1
ATOM 1038 N N . GLN A 1 129 ? -21.148 13.161 -9.338 1.00 53.78 129 GLN A N 1
ATOM 1039 C CA . GLN A 1 129 ? -20.428 12.921 -10.597 1.00 53.78 129 GLN A CA 1
ATOM 1040 C C . GLN A 1 129 ? -20.472 11.460 -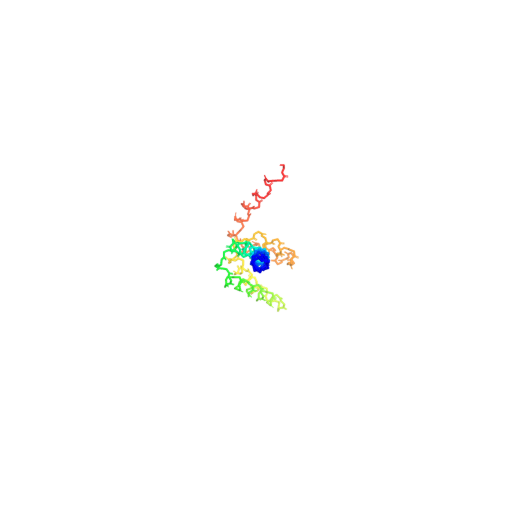11.055 1.00 53.78 129 GLN A C 1
ATOM 1042 O O . GLN A 1 129 ? -20.304 11.197 -12.243 1.00 53.78 129 GLN A O 1
ATOM 1047 N N . GLN A 1 130 ? -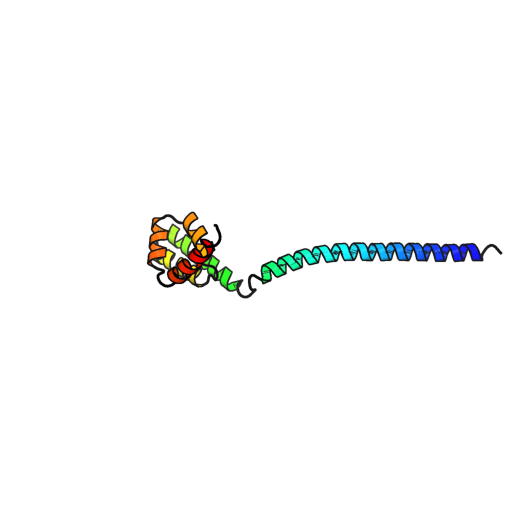20.699 10.517 -10.142 1.00 50.66 130 GLN A N 1
ATOM 1048 C CA . GLN A 1 130 ? -20.717 9.091 -10.456 1.00 50.66 130 GLN A CA 1
ATOM 1049 C C . GLN A 1 130 ? -22.102 8.622 -10.932 1.00 50.66 130 GLN A C 1
ATOM 1051 O O . GLN A 1 130 ? -22.176 7.768 -11.807 1.00 50.66 130 GLN A O 1
ATOM 1056 N N . ASN A 1 131 ? -23.181 9.253 -10.453 1.00 50.25 131 ASN A N 1
ATOM 1057 C CA . ASN A 1 131 ? -24.555 8.982 -10.903 1.00 50.25 131 ASN A CA 1
ATOM 1058 C C . ASN A 1 131 ? -24.937 9.647 -12.240 1.00 50.25 131 ASN A C 1
ATOM 1060 O O . ASN A 1 131 ? -26.009 9.372 -12.760 1.00 50.25 131 ASN A O 1
ATOM 1064 N N . ALA A 1 132 ? -24.097 10.519 -12.809 1.00 49.81 132 ALA A N 1
ATOM 1065 C CA . ALA A 1 132 ? -24.376 11.196 -14.083 1.00 49.81 132 ALA A CA 1
ATOM 1066 C C . ALA A 1 132 ? -23.825 10.455 -15.322 1.00 49.81 132 ALA A C 1
ATOM 1068 O O . ALA A 1 132 ? -23.853 11.005 -16.421 1.00 49.81 132 ALA A O 1
ATOM 1069 N N . GLY A 1 133 ? -23.264 9.253 -15.147 1.00 47.19 133 GLY A N 1
ATOM 1070 C CA . GLY A 1 133 ? -22.618 8.477 -16.214 1.00 47.19 133 GLY A CA 1
ATOM 1071 C C . GLY A 1 133 ? -23.250 7.116 -16.513 1.00 47.19 133 GLY A C 1
ATOM 1072 O O . GLY A 1 133 ? -22.647 6.364 -17.272 1.00 47.19 133 GLY A O 1
ATOM 1073 N N . ASP A 1 134 ? -24.405 6.805 -15.919 1.00 45.66 134 ASP A N 1
ATOM 1074 C CA . ASP A 1 134 ? -25.099 5.510 -16.032 1.00 45.66 134 ASP A CA 1
ATOM 1075 C C . ASP A 1 134 ? -26.524 5.654 -16.631 1.00 45.66 134 ASP A C 1
ATOM 1077 O O . ASP A 1 134 ? -27.439 4.929 -16.246 1.00 45.66 134 ASP A O 1
ATOM 1081 N N . ASP A 1 135 ? -26.703 6.578 -17.590 1.00 42.50 135 ASP A N 1
ATOM 1082 C CA . ASP A 1 135 ? -27.863 6.644 -18.507 1.00 42.50 135 ASP A CA 1
ATOM 1083 C C . ASP A 1 135 ? -27.418 6.516 -19.978 1.00 42.50 135 ASP A C 1
ATOM 1085 O O . ASP A 1 135 ? -26.487 7.252 -20.393 1.00 42.50 135 ASP A O 1
#

InterPro domains:
  IPR002056 Protein import receptor MAS20 [PF02064] (13-50)
  IPR002056 Protein import receptor MAS20 [PF02064] (52-125)
  IPR002056 Protein import receptor MAS20 [PIRSF037707] (9-132)
  IPR002056 Protein import receptor MAS20 [PTHR12430] (9-131)
  IPR023392 Mitochondrial outer membrane translocase complex, Tom20 domain superfamily [G3DSA:1.20.960.10] (44-135)
  IPR023392 Mitochondrial outer membrane translocase complex, Tom20 domain superfamily [SSF47157] (52-127)

Sequence (135 aa):
MACWSRSVLLWLLAGACGLALLGYCVYFDRKRRNAKAFKRRLRESKSRSSPQSEEVQEFFLQEIQLGELWLTKGEQKKSVEHLINAISVCAQPNQLIQVLEQTLPPQVFEMLVHSIPYTIQRFETAVSQQNAGDD

Organism: Laticauda laticaudata (NCBI:txid8630)